Protein AF-A0A4V2HTK2-F1 (afdb_monomer_lite)

Radius of gyration: 15.24 Å; chains: 1; bounding box: 38×32×38 Å

Sequence (131 aa):
VTLVEQPLPAGNDAALAQIKRPLAVCADESVHARASLEGLRDRYDAVNIKLDKTGGLTEALAMADAAQALGFDIMVGCMVATSLAMAPAMLLTPQARFVDLDGPLLLARDRDHRLRYDGSLVYPAEAALWG

Structure (mmCIF, N/CA/C/O backbone):
data_AF-A0A4V2HTK2-F1
#
_entry.id   AF-A0A4V2HTK2-F1
#
loop_
_atom_site.group_PDB
_atom_site.id
_atom_site.type_symbol
_atom_site.label_atom_id
_atom_site.label_alt_id
_atom_site.label_comp_id
_atom_site.label_asym_id
_atom_site.label_entity_id
_atom_site.label_seq_id
_atom_site.pdbx_PDB_ins_code
_atom_site.Cartn_x
_atom_site.Cartn_y
_atom_site.Cartn_z
_atom_site.occupancy
_atom_site.B_iso_or_equiv
_atom_site.auth_seq_id
_atom_site.auth_comp_id
_atom_site.auth_asym_id
_atom_site.auth_atom_id
_atom_site.pdbx_PDB_model_num
ATOM 1 N N . VAL A 1 1 ? -9.624 -15.040 5.739 1.00 79.44 1 VAL A N 1
ATOM 2 C CA . VAL A 1 1 ? -9.460 -13.603 5.419 1.00 79.44 1 VAL A CA 1
ATOM 3 C C . VAL A 1 1 ? -8.681 -12.964 6.555 1.00 79.44 1 VAL A C 1
ATOM 5 O O . VAL A 1 1 ? -8.961 -13.313 7.695 1.00 79.44 1 VAL A O 1
ATOM 8 N N . THR A 1 2 ? -7.689 -12.122 6.258 1.00 94.00 2 THR A N 1
ATOM 9 C CA . THR A 1 2 ? -6.800 -11.490 7.259 1.00 94.00 2 THR A CA 1
ATOM 10 C C . THR A 1 2 ? -6.920 -9.966 7.310 1.00 94.00 2 THR A C 1
ATOM 12 O O . THR A 1 2 ? -6.574 -9.380 8.329 1.00 94.00 2 THR A O 1
ATOM 15 N N . LEU A 1 3 ? -7.418 -9.341 6.240 1.00 97.94 3 LEU A N 1
ATOM 16 C CA . LEU A 1 3 ? -7.569 -7.896 6.075 1.00 97.94 3 LEU A CA 1
ATOM 17 C C . LEU A 1 3 ? -8.829 -7.625 5.240 1.00 97.94 3 LEU A C 1
ATOM 19 O O . LEU A 1 3 ? -9.138 -8.411 4.341 1.00 97.94 3 LEU A O 1
ATOM 23 N N . VAL A 1 4 ? -9.549 -6.545 5.541 1.00 98.31 4 VAL A N 1
ATOM 24 C CA . VAL A 1 4 ? -10.639 -6.006 4.713 1.00 98.31 4 VAL A CA 1
ATOM 25 C C . VAL A 1 4 ? -10.270 -4.581 4.320 1.00 98.31 4 VAL A C 1
ATOM 27 O O . VAL A 1 4 ? -10.069 -3.738 5.189 1.00 98.31 4 VAL A O 1
ATOM 30 N N . GLU A 1 5 ? -10.174 -4.310 3.026 1.00 98.56 5 GLU A N 1
ATOM 31 C CA . GLU A 1 5 ? -9.810 -2.994 2.499 1.00 98.56 5 GLU A CA 1
ATOM 32 C C . GLU A 1 5 ? -11.060 -2.175 2.170 1.00 98.56 5 GLU A C 1
ATOM 34 O O . GLU A 1 5 ? -12.013 -2.705 1.603 1.00 98.56 5 GLU A O 1
ATOM 39 N N . GLN A 1 6 ? -11.062 -0.914 2.611 1.00 98.50 6 GLN A N 1
ATOM 40 C CA . GLN A 1 6 ? -12.078 0.112 2.372 1.00 98.50 6 GLN A CA 1
ATOM 41 C C . GLN A 1 6 ? -13.532 -0.416 2.264 1.00 98.50 6 GLN A C 1
ATOM 43 O O . GLN A 1 6 ? -14.186 -0.298 1.227 1.00 98.50 6 GLN A O 1
ATOM 48 N N . PRO A 1 7 ? -14.108 -0.974 3.342 1.00 98.00 7 PRO A N 1
ATOM 49 C CA . PRO A 1 7 ? -15.449 -1.558 3.281 1.00 98.00 7 PRO A CA 1
ATOM 50 C C . PRO A 1 7 ? -16.573 -0.525 3.093 1.00 98.00 7 PRO A C 1
ATOM 52 O O . PRO A 1 7 ? -17.683 -0.905 2.726 1.00 98.00 7 PRO A O 1
ATOM 55 N N . LEU A 1 8 ? -16.317 0.757 3.387 1.00 98.44 8 LEU A N 1
ATOM 56 C CA . LEU A 1 8 ? -17.286 1.850 3.291 1.00 98.44 8 LEU A CA 1
ATOM 57 C C . LEU A 1 8 ? -16.731 3.004 2.440 1.00 98.44 8 LEU A C 1
ATOM 59 O O . LEU A 1 8 ? -15.517 3.218 2.435 1.00 98.44 8 LEU A O 1
ATOM 63 N N . PRO A 1 9 ? -17.593 3.789 1.766 1.00 98.50 9 PRO A N 1
ATOM 64 C CA . PRO A 1 9 ? -17.149 4.928 0.970 1.00 98.50 9 PRO 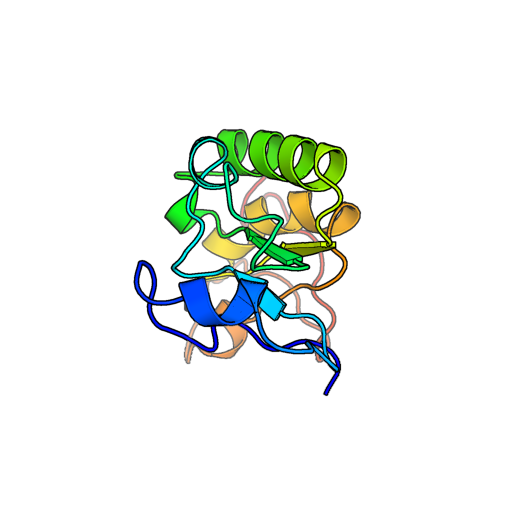A CA 1
ATOM 65 C C . PRO A 1 9 ? -16.365 5.951 1.796 1.00 98.50 9 PRO A C 1
ATOM 67 O O . PRO A 1 9 ? -16.740 6.265 2.930 1.00 98.50 9 PRO A O 1
ATOM 70 N N . ALA A 1 10 ? -15.319 6.525 1.201 1.00 97.94 10 ALA A N 1
ATOM 71 C CA . ALA A 1 10 ? -14.560 7.603 1.823 1.00 97.94 10 ALA A CA 1
ATOM 72 C C . ALA A 1 10 ? -15.474 8.785 2.192 1.00 97.94 10 ALA A C 1
ATOM 74 O O . ALA A 1 10 ? -16.330 9.205 1.411 1.00 97.94 10 ALA A O 1
ATOM 75 N N . GLY A 1 11 ? -15.323 9.299 3.415 1.00 96.62 11 GLY A N 1
ATOM 76 C CA . GLY A 1 11 ? -16.190 10.348 3.968 1.00 96.62 11 GLY A CA 1
ATOM 77 C C . GLY A 1 11 ? -17.555 9.862 4.475 1.00 96.62 11 GLY A C 1
ATOM 78 O O . GLY A 1 11 ? -18.276 10.640 5.096 1.00 96.62 11 GLY A O 1
ATOM 79 N N . ASN A 1 12 ? -17.901 8.587 4.272 1.00 98.00 12 ASN A N 1
ATOM 80 C CA . ASN A 1 12 ? -19.093 7.941 4.828 1.00 98.00 12 ASN A CA 1
ATOM 81 C C . ASN A 1 12 ? -18.737 6.615 5.527 1.00 98.00 12 ASN A C 1
ATOM 83 O O . ASN A 1 12 ? -19.371 5.579 5.336 1.00 98.00 12 ASN A O 1
ATOM 87 N N . ASP A 1 13 ? -17.682 6.656 6.334 1.00 98.12 13 ASP A N 1
ATOM 88 C CA . ASP A 1 13 ? -17.046 5.509 6.987 1.00 98.12 13 ASP A CA 1
ATOM 89 C C . ASP A 1 13 ? -17.026 5.632 8.527 1.00 98.12 13 ASP A C 1
ATOM 91 O O . ASP A 1 13 ? -16.413 4.823 9.222 1.00 98.12 13 ASP A O 1
ATOM 95 N N . ALA A 1 14 ? -17.751 6.608 9.090 1.00 97.75 14 ALA A N 1
ATOM 96 C CA . ALA A 1 14 ? -17.830 6.855 10.535 1.00 97.75 14 ALA A CA 1
ATOM 97 C C . ALA A 1 14 ? -18.350 5.649 11.340 1.00 97.75 14 ALA A C 1
ATOM 99 O O . ALA A 1 14 ? -17.987 5.466 12.502 1.00 97.75 14 ALA A O 1
ATOM 100 N N . ALA A 1 15 ? -19.163 4.789 10.718 1.00 97.81 15 ALA A N 1
ATOM 101 C CA . ALA A 1 15 ? -19.655 3.568 11.349 1.00 97.81 15 ALA A CA 1
ATOM 102 C C . ALA A 1 15 ? -18.517 2.613 11.764 1.00 97.81 15 ALA A C 1
ATOM 104 O O . ALA A 1 15 ? -18.678 1.869 12.731 1.00 97.81 15 ALA A O 1
ATOM 105 N N . LEU A 1 16 ? -17.348 2.665 11.105 1.00 98.06 16 LEU A N 1
ATOM 106 C CA . LEU A 1 16 ? -16.194 1.815 11.432 1.00 98.06 16 LEU A CA 1
ATOM 107 C C . LEU A 1 16 ? -15.621 2.066 12.830 1.00 98.06 16 LEU A C 1
ATOM 109 O O . LEU A 1 16 ? -14.981 1.173 13.383 1.00 98.06 16 LEU A O 1
ATOM 113 N N . ALA A 1 17 ? -15.863 3.246 13.407 1.00 97.56 17 ALA A N 1
ATOM 114 C CA . ALA A 1 17 ? -15.452 3.573 14.771 1.00 97.56 17 ALA A CA 1
ATOM 115 C C . ALA A 1 17 ? -16.379 2.976 15.845 1.00 97.56 17 ALA A C 1
ATOM 117 O O . ALA A 1 17 ? -16.025 2.938 17.020 1.00 97.56 17 ALA A O 1
ATOM 118 N N . GLN A 1 18 ? -17.580 2.531 15.462 1.00 96.94 18 GLN A N 1
ATOM 119 C CA . GLN A 1 18 ? -18.626 2.101 16.399 1.00 96.94 18 GLN A CA 1
ATOM 120 C C . GLN A 1 18 ? -18.910 0.599 16.342 1.00 96.94 18 GLN A C 1
ATOM 122 O O . GLN A 1 18 ? -19.581 0.059 17.223 1.00 96.94 18 GLN A O 1
ATOM 127 N N . ILE A 1 19 ? -18.415 -0.089 15.315 1.00 95.56 19 ILE A N 1
ATOM 128 C CA . ILE A 1 19 ? -18.599 -1.528 15.154 1.00 95.56 19 ILE A CA 1
ATOM 129 C C . ILE A 1 19 ? -17.393 -2.298 15.681 1.00 95.56 19 ILE A C 1
ATOM 131 O O . ILE A 1 19 ? -16.252 -1.842 15.646 1.00 95.56 19 ILE A O 1
ATOM 135 N N . LYS A 1 20 ? -17.636 -3.536 16.109 1.00 94.69 20 LYS A N 1
ATOM 136 C CA . LYS A 1 20 ? -16.547 -4.480 16.345 1.00 94.69 20 LYS A CA 1
ATOM 137 C C . LYS A 1 20 ? -15.923 -4.864 15.001 1.00 94.69 20 LYS A C 1
ATOM 139 O O . LYS A 1 20 ? -16.635 -5.326 14.112 1.00 94.69 20 LYS A O 1
ATOM 144 N N . ARG A 1 21 ? -14.598 -4.749 14.892 1.00 94.31 21 ARG A N 1
ATOM 145 C CA . ARG A 1 21 ? -13.806 -5.178 13.731 1.00 94.31 21 ARG A CA 1
ATOM 146 C C . ARG A 1 21 ? -13.153 -6.543 14.021 1.00 94.31 21 ARG A C 1
ATOM 148 O O . ARG A 1 21 ? -12.099 -6.585 14.646 1.00 94.31 21 ARG A O 1
ATOM 155 N N . PRO A 1 22 ? -13.785 -7.688 13.674 1.00 94.31 22 PRO A N 1
ATOM 156 C CA . PRO A 1 22 ? -13.193 -9.014 13.906 1.00 94.31 22 PRO A CA 1
ATOM 157 C C . PRO A 1 22 ? -12.000 -9.313 12.983 1.00 94.31 22 PRO A C 1
ATOM 159 O O . PRO A 1 22 ? -11.245 -10.243 13.248 1.00 94.31 22 PRO A O 1
ATOM 162 N N . LEU A 1 23 ? -11.855 -8.545 11.904 1.00 95.31 23 LEU A N 1
ATOM 163 C CA . LEU A 1 23 ? -10.728 -8.542 10.979 1.00 95.31 23 LEU A CA 1
ATOM 164 C C . LEU A 1 23 ? -10.190 -7.113 10.902 1.00 95.31 23 LEU A C 1
ATOM 166 O O . LEU A 1 23 ? -10.976 -6.174 11.036 1.00 95.31 23 LEU A O 1
ATOM 170 N N . ALA A 1 24 ? -8.885 -6.967 10.667 1.00 97.25 24 ALA A N 1
ATOM 171 C CA . ALA A 1 24 ? -8.269 -5.660 10.476 1.00 97.25 24 ALA A CA 1
ATOM 172 C C . ALA A 1 24 ? -8.894 -4.946 9.270 1.00 97.25 24 ALA A C 1
ATOM 174 O O . ALA A 1 24 ? -9.111 -5.571 8.225 1.00 97.25 24 ALA A O 1
ATOM 175 N N . VAL A 1 25 ? -9.174 -3.652 9.417 1.00 98.56 25 VAL A N 1
ATOM 176 C CA . VAL A 1 25 ? -9.726 -2.813 8.350 1.00 98.56 25 VAL A CA 1
ATOM 177 C C . VAL A 1 25 ? -8.661 -1.844 7.844 1.00 98.56 25 VAL A C 1
ATOM 179 O O . VAL A 1 25 ? -8.063 -1.102 8.623 1.00 98.56 25 VAL A O 1
ATOM 182 N N . CYS A 1 26 ? -8.420 -1.856 6.535 1.00 98.81 26 CYS A N 1
ATOM 183 C CA . CYS A 1 26 ? -7.426 -1.027 5.862 1.00 98.81 26 CYS A CA 1
ATOM 184 C C . CYS A 1 26 ? -8.088 0.158 5.153 1.00 98.81 26 CYS A C 1
ATOM 186 O O . CYS A 1 26 ? -9.067 -0.040 4.434 1.00 98.81 26 CYS A O 1
ATOM 188 N N . ALA A 1 27 ? -7.568 1.371 5.346 1.00 98.81 27 ALA A N 1
ATOM 189 C CA . ALA A 1 27 ? -7.965 2.530 4.548 1.00 98.81 27 ALA A CA 1
ATOM 190 C C . ALA A 1 27 ? -7.236 2.523 3.198 1.00 98.81 27 ALA A C 1
ATOM 192 O O . ALA A 1 27 ? -6.008 2.432 3.179 1.00 98.81 27 ALA A O 1
ATOM 193 N N . ASP A 1 28 ? -7.968 2.712 2.100 1.00 98.75 28 ASP A N 1
ATOM 194 C CA . ASP A 1 28 ? -7.414 2.987 0.770 1.00 98.75 28 ASP A CA 1
ATOM 195 C C . ASP A 1 28 ? -7.925 4.335 0.253 1.00 98.75 28 ASP A C 1
ATOM 197 O O . ASP A 1 28 ? -7.212 5.333 0.362 1.00 98.75 28 ASP A O 1
ATOM 201 N N . GLU A 1 29 ? -9.171 4.422 -0.210 1.00 98.56 29 GLU A N 1
ATOM 202 C CA . GLU A 1 29 ? -9.780 5.668 -0.693 1.00 98.56 29 GLU A CA 1
ATOM 203 C C . GLU A 1 29 ? -9.889 6.748 0.399 1.00 98.56 29 GLU A C 1
ATOM 205 O O . GLU A 1 29 ? -9.897 7.943 0.095 1.00 98.56 29 GLU A O 1
ATOM 210 N N . SER A 1 30 ? -9.944 6.357 1.678 1.00 98.56 30 SER A N 1
ATOM 211 C CA . SER A 1 30 ? -9.943 7.301 2.806 1.00 98.56 30 SER A CA 1
ATOM 212 C C . SER A 1 30 ? -8.556 7.872 3.143 1.00 98.56 30 SER A C 1
ATOM 214 O O . SER A 1 30 ? -8.469 8.753 3.999 1.00 98.56 30 SER A O 1
ATOM 216 N N . VAL A 1 31 ? -7.468 7.416 2.503 1.00 98.62 31 VAL A N 1
ATOM 217 C CA . VAL A 1 31 ? -6.099 7.855 2.825 1.00 98.62 31 VAL A CA 1
ATOM 218 C C . VAL A 1 31 ? -5.253 8.107 1.572 1.00 98.62 31 VAL A C 1
ATOM 220 O O . VAL A 1 31 ? -5.047 7.214 0.757 1.00 98.62 31 VAL A O 1
ATOM 223 N N . HIS A 1 32 ? -4.709 9.322 1.424 1.00 98.12 32 HIS A N 1
ATOM 224 C CA . HIS A 1 32 ? -3.929 9.691 0.232 1.00 98.12 32 HIS A CA 1
ATOM 225 C C . HIS A 1 32 ? -2.465 10.051 0.520 1.00 98.12 32 HIS A C 1
ATOM 227 O O . HIS A 1 32 ? -1.573 9.580 -0.178 1.00 98.12 32 HIS A O 1
ATOM 233 N N . ALA A 1 33 ? -2.213 10.858 1.552 1.00 96.88 33 ALA A N 1
ATOM 234 C CA . ALA A 1 33 ? -0.876 11.297 1.966 1.00 96.88 33 ALA A CA 1
ATOM 235 C C . ALA A 1 33 ? -0.814 11.444 3.497 1.00 96.88 33 ALA A C 1
ATOM 237 O O . ALA A 1 33 ? -1.815 11.200 4.178 1.00 96.88 33 ALA A O 1
ATOM 238 N N . ARG A 1 34 ? 0.317 11.906 4.061 1.00 97.12 34 ARG A N 1
ATOM 239 C CA . ARG A 1 34 ? 0.465 12.106 5.521 1.00 97.12 34 ARG A CA 1
ATOM 240 C C . ARG A 1 34 ? -0.670 12.907 6.151 1.00 97.12 34 ARG A C 1
ATOM 242 O O . ARG A 1 34 ? -1.158 12.538 7.213 1.00 97.12 34 ARG A O 1
ATOM 249 N N . ALA A 1 35 ? -1.109 13.974 5.485 1.00 95.31 35 ALA A N 1
ATOM 250 C CA . ALA A 1 35 ? -2.184 14.836 5.976 1.00 95.31 35 ALA A CA 1
ATOM 251 C C . ALA A 1 35 ? -3.524 14.094 6.141 1.00 95.31 35 ALA A C 1
ATOM 253 O O . ALA A 1 35 ? -4.350 14.494 6.951 1.00 95.31 35 ALA A O 1
ATOM 254 N N . SER A 1 36 ? -3.737 13.001 5.402 1.00 96.12 36 SER A N 1
ATOM 255 C CA . SER A 1 36 ? -4.954 12.189 5.488 1.00 96.12 36 SER A CA 1
ATOM 256 C C . SER A 1 36 ? -4.934 11.179 6.637 1.00 96.12 36 SER A C 1
ATOM 258 O O . SER A 1 36 ? -5.963 10.574 6.897 1.00 96.12 36 SER A O 1
ATOM 260 N N . LEU A 1 37 ? -3.796 10.963 7.311 1.00 97.56 37 LEU A N 1
ATOM 261 C CA . LEU A 1 37 ? -3.705 10.022 8.438 1.00 97.56 37 LEU A CA 1
ATOM 262 C C . LEU A 1 37 ? -4.457 10.524 9.678 1.00 97.56 37 LEU A C 1
ATOM 264 O O . LEU A 1 37 ? -4.849 9.733 10.545 1.00 97.56 37 LEU A O 1
ATOM 268 N N . GLU A 1 38 ? -4.638 11.841 9.783 1.00 91.56 38 GLU A N 1
ATOM 269 C CA . GLU A 1 38 ? -5.329 12.455 10.905 1.00 91.56 38 GLU A CA 1
ATOM 270 C C . GLU A 1 38 ? -6.780 11.962 10.988 1.00 91.56 38 GLU A C 1
ATOM 272 O O . GLU A 1 38 ? -7.529 11.948 10.014 1.00 91.56 38 GLU A O 1
ATOM 277 N N . GLY A 1 39 ? -7.177 11.520 12.181 1.00 88.62 39 GLY A N 1
ATOM 278 C CA . GLY A 1 39 ? -8.538 11.054 12.431 1.00 88.62 39 GLY A CA 1
ATOM 279 C C . GLY A 1 39 ? -8.894 9.703 11.804 1.00 88.62 39 GLY A C 1
ATOM 280 O O . GLY A 1 39 ? -10.073 9.378 11.778 1.00 88.62 39 GLY A O 1
ATOM 281 N N . LEU A 1 40 ? -7.939 8.912 11.294 1.00 97.31 40 LEU A N 1
ATOM 282 C CA . LEU A 1 40 ? -8.224 7.554 10.795 1.00 97.31 40 LEU A CA 1
ATOM 283 C C . LEU A 1 40 ? -8.151 6.464 11.877 1.00 97.31 40 LEU A C 1
ATOM 285 O O . LEU A 1 40 ? -8.739 5.402 11.701 1.00 97.31 40 LEU A O 1
ATOM 289 N N . ARG A 1 41 ? -7.439 6.702 12.988 1.00 96.00 41 ARG A N 1
ATOM 290 C CA . ARG A 1 41 ? -7.107 5.665 13.996 1.00 96.00 41 ARG A CA 1
ATOM 291 C C . ARG A 1 41 ? -8.317 5.050 14.698 1.00 96.00 41 ARG A C 1
ATOM 293 O O . ARG A 1 41 ? -8.245 3.931 15.191 1.00 96.00 41 ARG A O 1
ATOM 300 N N . ASP A 1 42 ? -9.414 5.787 14.797 1.00 95.75 42 ASP A N 1
ATOM 301 C CA . ASP A 1 42 ? -10.661 5.280 15.367 1.00 95.75 42 ASP A CA 1
ATOM 302 C C . ASP A 1 42 ? -11.388 4.338 14.396 1.00 95.75 42 ASP A C 1
ATOM 304 O O . ASP A 1 42 ? -12.056 3.404 14.835 1.00 95.75 42 ASP A O 1
ATOM 308 N N . ARG A 1 43 ? -11.215 4.529 13.083 1.00 97.81 43 ARG A N 1
ATOM 309 C CA . ARG A 1 43 ? -11.922 3.813 12.009 1.00 97.81 43 ARG A CA 1
ATOM 310 C C . ARG A 1 43 ? -11.117 2.684 11.359 1.00 97.81 43 ARG A C 1
ATOM 312 O O . ARG A 1 43 ? -11.724 1.724 10.889 1.00 97.81 43 ARG A O 1
ATOM 319 N N . TYR A 1 44 ? -9.791 2.770 11.358 1.00 98.62 44 TYR A N 1
ATOM 320 C CA . TYR A 1 44 ? -8.915 1.876 10.599 1.00 98.62 44 TYR A CA 1
ATOM 321 C C . TYR A 1 44 ? -7.784 1.297 11.450 1.00 98.62 44 TYR A C 1
ATOM 323 O O . TYR A 1 44 ? -7.300 1.937 12.380 1.00 98.62 44 TYR A O 1
ATOM 331 N N . ASP A 1 45 ? -7.357 0.087 11.095 1.00 98.31 45 ASP A N 1
ATOM 332 C CA . ASP A 1 45 ? -6.254 -0.648 11.727 1.00 98.31 45 ASP A CA 1
ATOM 333 C C . ASP A 1 45 ? -4.990 -0.647 10.843 1.00 98.31 45 ASP A C 1
ATOM 335 O O . ASP A 1 45 ? -3.870 -0.776 11.335 1.00 98.31 45 ASP A O 1
ATOM 339 N N . ALA A 1 46 ? -5.166 -0.470 9.530 1.00 98.69 46 ALA A N 1
ATOM 340 C CA . ALA A 1 46 ? -4.095 -0.429 8.541 1.00 98.69 46 ALA A CA 1
ATOM 341 C C . ALA A 1 46 ? -4.317 0.693 7.515 1.00 98.69 46 ALA A C 1
ATOM 343 O O . ALA A 1 46 ? -5.438 1.179 7.347 1.00 98.69 46 ALA A O 1
ATOM 344 N N . VAL A 1 47 ? -3.270 1.059 6.776 1.00 98.88 47 VAL A N 1
ATOM 345 C CA . VAL A 1 47 ? -3.353 1.996 5.642 1.00 98.88 47 VAL A CA 1
ATOM 346 C C . VAL A 1 47 ? -2.691 1.415 4.396 1.00 98.88 47 VAL A C 1
ATOM 348 O O . VAL A 1 47 ? -1.615 0.824 4.488 1.00 98.88 47 VAL A O 1
ATOM 351 N N . ASN A 1 48 ? -3.322 1.600 3.236 1.00 98.88 48 ASN A N 1
ATOM 352 C CA . ASN A 1 48 ? -2.771 1.240 1.936 1.00 98.88 48 ASN A CA 1
ATOM 353 C C . ASN A 1 48 ? -2.045 2.446 1.325 1.00 98.88 48 ASN A C 1
ATOM 355 O O . ASN A 1 48 ? -2.666 3.429 0.908 1.00 98.88 48 ASN A O 1
ATOM 359 N N . ILE A 1 49 ? -0.717 2.385 1.288 1.00 98.88 49 ILE A N 1
ATOM 360 C CA . ILE A 1 49 ? 0.145 3.399 0.686 1.00 98.88 49 ILE A CA 1
ATOM 361 C C . ILE A 1 49 ? 0.347 3.045 -0.789 1.00 98.88 49 ILE A C 1
ATOM 363 O O . ILE A 1 49 ? 0.932 2.013 -1.112 1.00 98.88 49 ILE A O 1
ATOM 367 N N . LYS A 1 50 ? -0.099 3.936 -1.682 1.00 98.88 50 LYS A N 1
ATOM 368 C CA . LYS A 1 50 ? 0.085 3.836 -3.140 1.00 98.88 50 LYS A CA 1
ATOM 369 C C . LYS A 1 50 ? 0.807 5.079 -3.637 1.00 98.88 50 LYS A C 1
ATOM 371 O O . LYS A 1 50 ? 0.408 6.191 -3.286 1.00 98.88 50 LYS A O 1
ATOM 376 N N . LEU A 1 51 ? 1.816 4.909 -4.491 1.00 98.81 51 LEU A N 1
ATOM 377 C CA . LEU A 1 51 ? 2.599 6.043 -4.999 1.00 98.81 51 LEU A CA 1
ATOM 378 C C . LEU A 1 51 ? 1.748 7.051 -5.780 1.00 98.81 51 LEU A C 1
ATOM 380 O O . LEU A 1 51 ? 1.987 8.254 -5.686 1.00 98.81 51 LEU A O 1
ATOM 384 N N . ASP A 1 52 ? 0.732 6.576 -6.500 1.00 98.69 52 ASP A N 1
ATOM 385 C CA . ASP A 1 52 ? -0.215 7.424 -7.229 1.00 98.69 52 ASP A CA 1
ATOM 386 C C . ASP A 1 52 ? -1.029 8.339 -6.302 1.00 98.69 52 ASP A C 1
ATOM 388 O O . 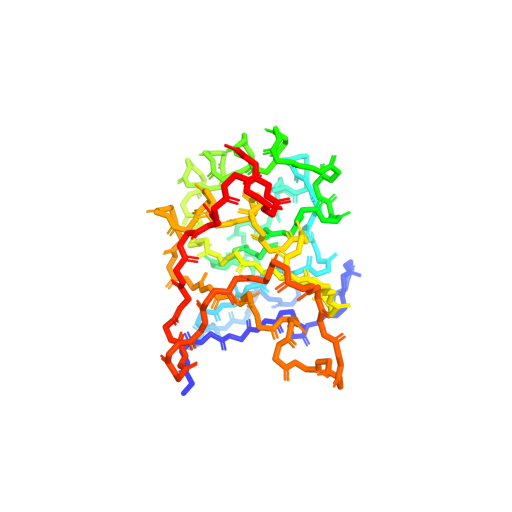ASP A 1 52 ? -1.387 9.448 -6.690 1.00 98.69 52 ASP A O 1
ATOM 392 N N . LYS A 1 53 ? -1.292 7.906 -5.060 1.00 98.62 53 LYS A N 1
ATOM 393 C CA . LYS A 1 53 ? -2.021 8.703 -4.064 1.00 98.62 53 LYS A CA 1
ATOM 394 C C . LYS A 1 53 ? -1.107 9.682 -3.331 1.00 98.62 53 LYS A C 1
ATOM 396 O O . LYS A 1 53 ? -1.492 10.825 -3.096 1.00 98.62 53 LYS A O 1
ATOM 401 N N . THR A 1 54 ? 0.109 9.247 -3.003 1.00 98.62 54 THR A N 1
ATOM 402 C CA . THR A 1 54 ? 1.093 10.078 -2.294 1.00 98.62 54 THR A CA 1
ATOM 403 C C . THR A 1 54 ? 1.763 11.100 -3.209 1.00 98.62 54 THR A C 1
ATOM 405 O O . THR A 1 54 ? 2.42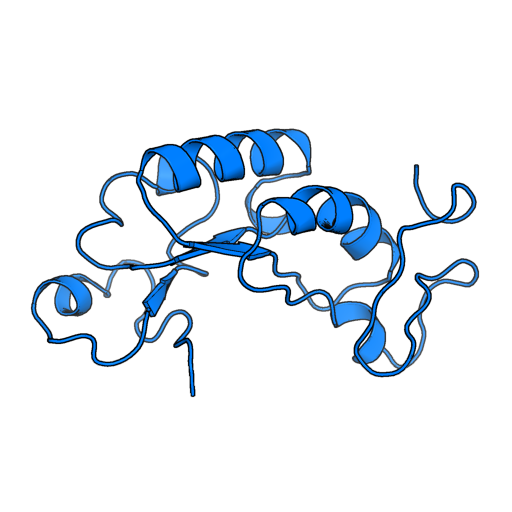8 12.012 -2.725 1.00 98.62 54 THR A O 1
ATOM 408 N N . GLY A 1 55 ? 1.624 10.957 -4.530 1.00 98.25 55 GLY A N 1
ATOM 409 C CA . GLY A 1 55 ? 2.337 11.784 -5.501 1.00 98.25 55 GLY A CA 1
ATOM 410 C C . GLY A 1 55 ? 3.824 11.429 -5.609 1.00 98.25 55 GLY A C 1
ATOM 411 O O . GLY A 1 55 ? 4.634 12.283 -5.967 1.00 98.25 55 GLY A O 1
ATOM 412 N N . GLY A 1 56 ? 4.194 10.182 -5.294 1.00 98.38 56 GLY A N 1
ATOM 413 C CA . GLY A 1 56 ? 5.547 9.651 -5.472 1.00 98.38 56 GLY A CA 1
ATOM 414 C C . GLY A 1 56 ? 6.208 9.096 -4.208 1.00 98.38 56 GLY A C 1
ATOM 415 O O . GLY A 1 56 ? 5.652 9.114 -3.107 1.00 98.38 56 GLY A O 1
ATOM 416 N N . LEU A 1 57 ? 7.429 8.583 -4.398 1.00 98.69 57 LEU A N 1
ATOM 417 C CA . LEU A 1 57 ? 8.191 7.833 -3.393 1.00 98.69 57 LEU A CA 1
ATOM 418 C C . LEU A 1 57 ? 8.561 8.668 -2.159 1.00 98.69 57 LEU A C 1
ATOM 420 O O . LEU A 1 57 ? 8.485 8.165 -1.043 1.00 98.69 57 LEU A O 1
ATOM 424 N N . THR A 1 58 ? 8.937 9.936 -2.340 1.00 98.75 58 THR A N 1
ATOM 425 C CA . THR A 1 58 ? 9.373 10.804 -1.234 1.00 98.75 58 THR A CA 1
ATOM 426 C C . THR A 1 58 ? 8.284 10.975 -0.177 1.00 98.75 58 THR A C 1
ATOM 428 O O . THR A 1 58 ? 8.542 10.796 1.011 1.00 98.75 58 THR A O 1
ATOM 431 N N . GLU A 1 59 ? 7.056 11.285 -0.601 1.00 98.75 59 GLU A N 1
ATOM 432 C CA . GLU A 1 59 ? 5.923 11.402 0.321 1.00 98.75 59 GLU A CA 1
ATOM 433 C C . GLU A 1 59 ? 5.495 10.033 0.853 1.00 98.75 59 GLU A C 1
ATOM 435 O O . GLU A 1 59 ? 5.123 9.936 2.016 1.00 98.75 59 GLU A O 1
ATOM 440 N N . ALA A 1 60 ? 5.599 8.968 0.053 1.00 98.75 60 ALA A N 1
ATOM 441 C CA . ALA A 1 60 ? 5.252 7.622 0.501 1.00 98.75 60 ALA A CA 1
ATOM 442 C C . ALA A 1 60 ? 6.147 7.122 1.643 1.00 98.75 60 ALA A C 1
ATOM 444 O O . ALA A 1 60 ? 5.634 6.554 2.603 1.00 98.75 60 ALA A O 1
ATOM 445 N N . LEU A 1 61 ? 7.460 7.373 1.579 1.00 98.75 61 LEU A N 1
ATOM 446 C CA . LEU A 1 61 ? 8.396 7.041 2.661 1.00 98.75 61 LEU A CA 1
ATOM 447 C C . LEU A 1 61 ? 8.051 7.816 3.935 1.00 98.75 61 LEU A C 1
ATOM 449 O O . LEU A 1 61 ? 7.905 7.227 5.001 1.00 98.75 61 LEU A O 1
ATOM 453 N N . ALA A 1 62 ? 7.826 9.126 3.808 1.00 98.69 62 ALA A N 1
ATOM 454 C CA . ALA A 1 62 ? 7.438 9.952 4.944 1.00 98.69 62 ALA A CA 1
ATOM 455 C C . ALA A 1 62 ? 6.069 9.542 5.527 1.00 98.69 62 ALA A C 1
ATOM 457 O O . ALA A 1 62 ? 5.851 9.631 6.736 1.00 98.69 62 ALA A O 1
ATOM 458 N N . MET A 1 63 ? 5.135 9.106 4.678 1.00 98.62 63 MET A N 1
ATOM 459 C CA . MET A 1 63 ? 3.831 8.588 5.086 1.00 98.62 63 MET A CA 1
ATOM 460 C C . MET A 1 63 ? 3.945 7.253 5.814 1.00 98.62 63 MET A C 1
ATOM 462 O O . MET A 1 63 ? 3.247 7.072 6.808 1.00 98.62 63 MET A O 1
ATOM 466 N N . ALA A 1 64 ? 4.818 6.354 5.361 1.00 98.69 64 ALA A N 1
ATOM 467 C CA . ALA A 1 64 ? 5.071 5.081 6.022 1.00 98.69 64 ALA A CA 1
ATOM 468 C C . ALA A 1 64 ? 5.592 5.295 7.454 1.00 98.69 64 ALA A C 1
ATOM 470 O O . ALA A 1 64 ? 4.982 4.798 8.403 1.00 98.69 64 ALA A O 1
ATOM 471 N N . ASP A 1 65 ? 6.599 6.157 7.628 1.00 98.56 65 ASP A N 1
ATOM 472 C CA . ASP A 1 65 ? 7.133 6.506 8.952 1.00 98.56 65 ASP A CA 1
ATOM 473 C C . ASP A 1 65 ? 6.042 7.097 9.870 1.00 98.56 65 ASP A C 1
ATOM 475 O O . ASP A 1 65 ? 5.897 6.714 11.035 1.00 98.56 65 ASP A O 1
ATOM 479 N N . ALA A 1 66 ? 5.226 8.018 9.341 1.00 98.56 66 ALA A N 1
ATOM 480 C CA . ALA A 1 66 ? 4.142 8.647 10.094 1.00 98.56 66 ALA A CA 1
ATOM 481 C C . ALA A 1 66 ? 3.023 7.656 10.465 1.00 98.56 66 ALA A C 1
ATOM 483 O O . ALA A 1 66 ? 2.486 7.714 11.572 1.00 98.56 66 ALA A O 1
ATOM 484 N N . ALA A 1 67 ? 2.675 6.737 9.562 1.00 98.56 67 ALA A N 1
ATOM 485 C CA . ALA A 1 67 ? 1.664 5.715 9.801 1.00 98.56 67 ALA A CA 1
ATOM 486 C C . ALA A 1 67 ? 2.111 4.730 10.893 1.00 98.56 67 ALA A C 1
ATOM 488 O O . ALA A 1 67 ? 1.332 4.444 11.806 1.00 98.56 67 ALA A O 1
ATOM 489 N N . GLN A 1 68 ? 3.375 4.290 10.866 1.00 98.25 68 GLN A N 1
ATOM 490 C CA . GLN A 1 68 ? 3.946 3.446 11.920 1.00 98.25 68 GLN A CA 1
ATOM 491 C C . GLN A 1 68 ? 3.968 4.159 13.274 1.00 98.25 68 GLN A C 1
ATOM 493 O O . GLN A 1 68 ? 3.576 3.572 14.282 1.00 98.25 68 GLN A O 1
ATOM 498 N N . ALA A 1 69 ? 4.351 5.440 13.309 1.00 98.00 69 ALA A N 1
ATOM 499 C CA . ALA A 1 69 ? 4.333 6.238 14.537 1.00 98.00 69 ALA A CA 1
ATOM 500 C C . ALA A 1 69 ? 2.920 6.381 15.140 1.00 98.00 69 ALA A C 1
ATOM 502 O O . ALA A 1 69 ? 2.769 6.536 16.353 1.00 98.00 69 ALA A O 1
ATOM 503 N N . LEU A 1 70 ? 1.881 6.306 14.304 1.00 97.69 70 LEU A N 1
ATOM 504 C CA . LEU A 1 70 ? 0.475 6.305 14.714 1.00 97.69 70 LEU A CA 1
ATOM 505 C C . LEU A 1 70 ? -0.069 4.909 15.062 1.00 97.69 70 LEU A C 1
ATOM 507 O O . LEU A 1 70 ? -1.193 4.822 15.562 1.00 97.69 70 LEU A O 1
ATOM 511 N N . GLY A 1 71 ? 0.721 3.852 14.851 1.00 97.38 71 GLY A N 1
ATOM 512 C CA . GLY A 1 71 ? 0.380 2.467 15.171 1.00 97.38 71 GLY A CA 1
ATOM 513 C C . GLY A 1 71 ? -0.409 1.727 14.089 1.00 97.38 71 GLY A C 1
ATOM 514 O O . GLY A 1 71 ? -1.012 0.704 14.402 1.00 97.38 71 GLY A O 1
ATOM 515 N N . PHE A 1 72 ? -0.437 2.224 12.849 1.00 98.62 72 PHE A N 1
ATOM 516 C CA . PHE A 1 72 ? -1.075 1.515 11.738 1.00 98.62 72 PHE A CA 1
ATOM 517 C C . PHE A 1 72 ? -0.192 0.383 11.213 1.00 98.62 72 PHE A C 1
ATOM 519 O O . PHE A 1 72 ? 1.017 0.551 11.045 1.00 98.62 72 PHE A O 1
ATOM 526 N N . ASP A 1 73 ? -0.819 -0.733 10.844 1.00 98.44 73 ASP A N 1
ATOM 527 C CA . ASP A 1 73 ? -0.199 -1.673 9.914 1.00 98.44 73 ASP A CA 1
ATOM 528 C C . ASP A 1 73 ? -0.099 -1.039 8.515 1.00 98.44 73 ASP A C 1
ATOM 530 O O . ASP A 1 73 ? -1.000 -0.327 8.064 1.00 98.44 73 ASP A O 1
ATOM 534 N N . ILE A 1 74 ? 0.984 -1.331 7.795 1.00 98.81 74 ILE A N 1
ATOM 535 C CA . ILE A 1 74 ? 1.183 -0.834 6.430 1.00 98.81 74 ILE A CA 1
ATOM 536 C C . ILE A 1 74 ? 0.839 -1.917 5.414 1.00 98.81 74 ILE A C 1
ATOM 538 O O . ILE A 1 74 ? 1.366 -3.033 5.459 1.00 98.81 74 ILE A O 1
ATOM 542 N N . MET A 1 75 ? 0.009 -1.541 4.450 1.00 98.88 75 MET A N 1
ATOM 543 C CA . MET A 1 75 ? -0.104 -2.193 3.157 1.00 98.88 75 MET A CA 1
ATOM 544 C C . MET A 1 75 ? 0.557 -1.299 2.104 1.00 98.88 75 MET A C 1
ATOM 546 O O . MET A 1 75 ? 0.344 -0.090 2.100 1.00 98.88 75 MET A O 1
ATOM 550 N N . VAL A 1 76 ? 1.377 -1.874 1.228 1.00 98.81 76 VAL A N 1
ATOM 551 C CA . VAL A 1 76 ? 1.917 -1.171 0.054 1.00 98.81 76 VAL A CA 1
ATOM 552 C C . VAL A 1 76 ? 1.188 -1.697 -1.163 1.00 98.81 76 VAL A C 1
ATOM 554 O O . VAL A 1 76 ? 1.381 -2.855 -1.526 1.00 98.81 76 VAL A O 1
ATOM 557 N N . GLY A 1 77 ? 0.347 -0.863 -1.757 1.00 98.62 77 GLY A N 1
ATOM 558 C CA . GLY A 1 77 ? -0.471 -1.221 -2.905 1.00 98.62 77 GLY A CA 1
ATOM 559 C C . GLY A 1 77 ? -0.029 -0.539 -4.188 1.00 98.62 77 GLY A C 1
ATOM 560 O O . GLY A 1 77 ? 0.884 0.295 -4.216 1.00 98.62 77 GLY A O 1
ATOM 561 N N . CYS A 1 78 ? -0.758 -0.836 -5.257 1.00 98.50 78 CYS A N 1
ATOM 562 C CA . CYS A 1 78 ? -0.565 -0.198 -6.546 1.00 98.50 78 CYS A CA 1
ATOM 563 C C . CYS A 1 78 ? -1.882 0.111 -7.264 1.00 98.50 78 CYS A C 1
ATOM 565 O O . CYS A 1 78 ? -2.971 -0.270 -6.835 1.00 98.50 78 CYS A O 1
ATOM 567 N N . MET A 1 79 ? -1.767 0.856 -8.361 1.00 98.50 79 MET A N 1
ATOM 568 C CA . MET A 1 79 ? -2.753 0.834 -9.438 1.00 98.50 79 MET A CA 1
ATOM 569 C C . MET A 1 79 ? -2.400 -0.287 -10.423 1.00 98.50 79 MET A C 1
ATOM 571 O O . MET A 1 79 ? -1.254 -0.742 -10.472 1.00 98.50 79 MET A O 1
ATOM 575 N N . VAL A 1 80 ? -3.344 -0.665 -11.289 1.00 98.50 80 VAL A N 1
ATOM 576 C CA . VAL A 1 80 ? -3.049 -1.549 -12.428 1.00 98.50 80 VAL A CA 1
ATOM 577 C C . VAL A 1 80 ? -2.105 -0.825 -13.394 1.00 98.50 80 VAL A C 1
ATOM 579 O O . VAL A 1 80 ? -2.523 0.013 -14.194 1.00 98.50 80 VAL A O 1
ATOM 582 N N . ALA A 1 81 ? -0.811 -1.122 -13.288 1.00 98.44 81 ALA A N 1
ATOM 583 C CA . ALA A 1 81 ? 0.256 -0.422 -13.990 1.00 98.44 81 ALA A CA 1
ATOM 584 C C . ALA A 1 81 ? 1.457 -1.341 -14.268 1.00 98.44 81 ALA A C 1
ATOM 586 O O . ALA A 1 81 ? 1.576 -2.439 -13.733 1.00 98.44 81 ALA A O 1
ATOM 587 N N . THR A 1 82 ? 2.364 -0.881 -15.133 1.00 98.75 82 THR A N 1
ATOM 588 C CA . THR A 1 82 ? 3.565 -1.636 -15.539 1.00 98.75 82 THR A CA 1
ATOM 589 C C . THR A 1 82 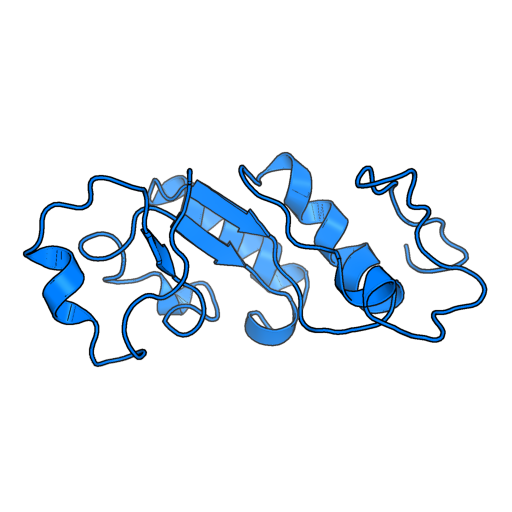? 4.583 -1.782 -14.405 1.00 98.75 82 THR A C 1
ATOM 591 O O . THR A 1 82 ? 4.562 -0.996 -13.455 1.00 98.75 82 THR A O 1
ATOM 594 N N . SER A 1 83 ? 5.567 -2.674 -14.568 1.00 98.81 83 SER A N 1
ATOM 595 C CA . SER A 1 83 ? 6.669 -2.881 -13.608 1.00 98.81 83 SER A CA 1
ATOM 596 C C . SER A 1 83 ? 7.397 -1.598 -13.200 1.00 98.81 83 SER A C 1
ATOM 598 O O . SER A 1 83 ? 7.882 -1.490 -12.077 1.00 98.81 83 SER A O 1
ATOM 600 N N . LEU A 1 84 ? 7.432 -0.594 -14.081 1.00 98.69 84 LEU A N 1
ATOM 601 C CA . LEU A 1 84 ? 8.039 0.706 -13.795 1.00 98.69 84 LEU A CA 1
ATOM 602 C C . LEU A 1 84 ? 7.380 1.431 -12.610 1.00 98.69 84 LEU A C 1
ATOM 604 O O . LEU A 1 84 ? 8.074 2.106 -11.861 1.00 98.69 84 LEU A O 1
ATOM 608 N N . ALA A 1 85 ? 6.064 1.294 -12.423 1.00 98.50 85 ALA A N 1
ATOM 609 C CA . ALA A 1 85 ? 5.362 1.910 -11.295 1.00 98.50 85 ALA A CA 1
ATOM 610 C C . ALA A 1 85 ? 5.574 1.123 -9.989 1.00 98.50 85 ALA A C 1
ATOM 612 O O . ALA A 1 85 ? 5.633 1.714 -8.913 1.00 98.50 85 ALA A O 1
ATOM 613 N N . MET A 1 86 ? 5.745 -0.199 -10.089 1.00 98.75 86 MET A N 1
ATOM 614 C CA . MET A 1 86 ? 6.011 -1.065 -8.937 1.00 98.75 86 MET A CA 1
ATOM 615 C C . MET A 1 86 ? 7.431 -0.877 -8.393 1.00 98.75 86 MET A C 1
ATOM 617 O O . MET A 1 86 ? 7.636 -0.939 -7.185 1.00 98.75 86 MET A O 1
ATOM 621 N N . ALA A 1 87 ? 8.409 -0.635 -9.273 1.00 98.62 87 ALA A N 1
ATOM 622 C CA . ALA A 1 87 ? 9.829 -0.560 -8.931 1.00 98.62 87 ALA A CA 1
ATOM 623 C C . ALA A 1 87 ? 10.146 0.372 -7.737 1.00 98.62 87 ALA A C 1
ATOM 625 O O . ALA A 1 87 ? 10.705 -0.117 -6.754 1.00 98.62 87 ALA A O 1
ATOM 626 N N . PRO A 1 88 ? 9.754 1.663 -7.731 1.00 98.56 88 PRO A N 1
ATOM 627 C CA . PRO A 1 88 ? 9.931 2.517 -6.556 1.00 98.56 88 PRO A CA 1
ATOM 628 C C . PRO A 1 88 ? 9.117 2.060 -5.340 1.00 98.56 88 PRO A C 1
ATOM 630 O O . PRO A 1 88 ? 9.581 2.207 -4.211 1.00 98.56 88 PRO A O 1
ATOM 633 N N . ALA A 1 89 ? 7.924 1.491 -5.539 1.00 98.56 89 ALA A N 1
ATOM 634 C CA . ALA A 1 89 ? 7.071 1.039 -4.440 1.00 98.56 89 ALA A CA 1
ATOM 635 C C . ALA A 1 89 ? 7.699 -0.133 -3.664 1.00 98.56 89 ALA A C 1
ATOM 637 O O . ALA A 1 89 ? 7.478 -0.259 -2.461 1.00 98.56 89 ALA A O 1
ATOM 638 N N . MET A 1 90 ? 8.561 -0.932 -4.309 1.00 97.94 90 MET A N 1
ATOM 639 C CA . MET A 1 90 ? 9.312 -2.004 -3.646 1.00 97.94 90 MET A CA 1
ATOM 640 C C . MET A 1 90 ? 10.184 -1.506 -2.487 1.00 97.94 90 MET A C 1
ATOM 642 O O . MET A 1 90 ? 10.433 -2.248 -1.544 1.00 97.94 90 MET A O 1
ATOM 646 N N . LEU A 1 91 ? 10.628 -0.246 -2.510 1.00 98.19 91 LEU A N 1
ATOM 647 C CA . LEU A 1 91 ? 11.444 0.313 -1.429 1.00 98.19 91 LEU A CA 1
ATOM 648 C C . LEU A 1 91 ? 10.659 0.509 -0.121 1.00 98.19 91 LEU A C 1
ATOM 650 O O . LEU A 1 91 ? 11.267 0.638 0.939 1.00 98.19 91 LEU A O 1
ATOM 654 N N . LEU A 1 92 ? 9.323 0.489 -0.175 1.00 98.19 92 LEU A N 1
ATOM 655 C CA . LEU A 1 92 ? 8.451 0.561 1.001 1.00 98.19 92 LEU A CA 1
ATOM 656 C C . LEU A 1 92 ? 8.196 -0.815 1.631 1.00 98.19 92 LEU A C 1
ATOM 658 O O . LEU A 1 92 ? 7.792 -0.886 2.791 1.00 98.19 92 LEU A O 1
ATOM 662 N N . THR A 1 93 ? 8.429 -1.918 0.908 1.00 97.00 93 THR A N 1
ATOM 663 C CA . THR A 1 93 ? 8.036 -3.260 1.369 1.00 97.00 93 THR A CA 1
ATOM 664 C C . THR A 1 93 ? 8.702 -3.716 2.670 1.00 97.00 93 THR A C 1
ATOM 666 O O . THR A 1 93 ? 8.047 -4.458 3.396 1.00 97.00 93 THR A O 1
ATOM 669 N N . PRO A 1 94 ? 9.927 -3.284 3.054 1.00 97.25 94 PRO A N 1
ATOM 670 C CA . PRO A 1 94 ? 10.478 -3.615 4.371 1.00 97.25 94 PRO A CA 1
ATOM 671 C C . PRO A 1 94 ? 9.650 -3.078 5.549 1.00 97.25 94 PRO A C 1
ATOM 673 O O . PRO A 1 94 ? 9.762 -3.599 6.655 1.00 97.25 94 PRO A O 1
ATOM 676 N N . GLN A 1 95 ? 8.832 -2.045 5.325 1.00 97.94 95 GLN A N 1
ATOM 677 C CA . GLN A 1 95 ? 7.938 -1.463 6.330 1.00 97.94 95 GLN A CA 1
ATOM 678 C C . GLN A 1 95 ? 6.524 -2.061 6.286 1.00 97.94 95 GLN A C 1
ATOM 680 O O . GLN A 1 95 ? 5.699 -1.754 7.148 1.00 97.94 95 GLN A O 1
ATOM 685 N N . ALA A 1 96 ? 6.230 -2.885 5.278 1.00 98.19 96 ALA A N 1
ATOM 686 C CA . ALA A 1 96 ? 4.890 -3.345 4.963 1.00 98.19 96 ALA A CA 1
ATOM 687 C C . ALA A 1 96 ? 4.583 -4.705 5.597 1.00 98.19 96 ALA A C 1
ATOM 689 O O . ALA A 1 96 ? 5.364 -5.652 5.513 1.00 98.19 96 ALA A O 1
ATOM 690 N N . ARG A 1 97 ? 3.386 -4.823 6.172 1.00 98.25 97 ARG A N 1
ATOM 691 C CA . ARG A 1 97 ? 2.798 -6.104 6.580 1.00 98.25 97 ARG A CA 1
ATOM 692 C C . ARG A 1 97 ? 2.130 -6.815 5.401 1.00 98.25 97 ARG A C 1
ATOM 694 O O . ARG A 1 97 ? 2.111 -8.044 5.361 1.00 98.25 97 ARG A O 1
ATOM 701 N N . PHE A 1 98 ? 1.590 -6.046 4.456 1.00 98.50 98 PHE A N 1
ATOM 702 C CA . PHE A 1 98 ? 0.932 -6.539 3.247 1.00 98.50 98 PHE A CA 1
ATOM 703 C C . PHE A 1 98 ? 1.504 -5.837 2.014 1.00 98.50 98 PHE A C 1
ATOM 705 O O . PHE A 1 98 ? 1.795 -4.643 2.056 1.00 98.50 98 PHE A O 1
ATOM 712 N N . VAL A 1 99 ? 1.660 -6.569 0.915 1.00 98.50 99 VAL A N 1
ATOM 713 C CA . VAL A 1 99 ? 2.185 -6.032 -0.345 1.00 98.50 99 VAL A CA 1
ATOM 714 C C . VAL A 1 99 ? 1.260 -6.466 -1.472 1.00 98.50 99 VAL A C 1
ATOM 716 O O . VAL A 1 99 ? 1.041 -7.659 -1.663 1.00 98.50 99 VAL A O 1
ATOM 719 N N . ASP A 1 100 ? 0.745 -5.484 -2.198 1.00 98.62 100 ASP A N 1
ATOM 720 C CA . ASP A 1 100 ? -0.128 -5.613 -3.358 1.00 98.62 100 ASP A CA 1
ATOM 721 C C . ASP A 1 100 ? 0.505 -4.866 -4.542 1.00 98.62 100 ASP A C 1
ATOM 723 O O . ASP A 1 100 ? 0.161 -3.736 -4.884 1.00 98.62 100 ASP A O 1
ATOM 727 N N . LEU A 1 101 ? 1.543 -5.485 -5.105 1.00 98.56 101 LEU A N 1
ATOM 728 C CA . LEU A 1 101 ? 2.310 -4.979 -6.246 1.00 98.56 101 LEU A CA 1
ATOM 729 C C . LEU A 1 101 ? 2.157 -5.929 -7.436 1.00 98.56 101 LEU A C 1
ATOM 731 O O . LEU A 1 101 ? 3.144 -6.386 -8.017 1.00 98.56 101 LEU A O 1
ATOM 735 N N . ASP A 1 102 ? 0.917 -6.291 -7.751 1.00 98.56 102 ASP A N 1
ATOM 736 C CA . ASP A 1 102 ? 0.570 -7.271 -8.779 1.00 98.56 102 ASP A CA 1
ATOM 737 C C . ASP A 1 102 ? 0.134 -6.639 -10.109 1.00 98.56 102 ASP A C 1
ATOM 739 O O . ASP A 1 102 ? -0.063 -7.364 -11.083 1.00 98.56 102 ASP A O 1
ATOM 743 N N . GLY A 1 103 ? 0.065 -5.303 -10.186 1.00 98.56 103 GLY A N 1
ATOM 744 C CA . GLY A 1 103 ? -0.328 -4.554 -11.380 1.00 98.56 103 GLY A CA 1
ATOM 745 C C . GLY A 1 103 ? 0.234 -5.118 -12.696 1.00 98.56 103 GLY A C 1
ATOM 746 O O . GLY A 1 103 ? -0.551 -5.346 -13.618 1.00 98.56 103 GLY A O 1
ATOM 747 N N . PRO A 1 104 ? 1.541 -5.443 -12.795 1.00 98.62 104 PRO A N 1
ATOM 748 C CA . PRO A 1 104 ? 2.129 -6.027 -14.000 1.00 98.62 104 PRO A CA 1
ATOM 749 C C . PRO A 1 104 ? 1.572 -7.402 -14.385 1.00 98.62 104 PRO A C 1
ATOM 751 O O . PRO A 1 104 ? 1.483 -7.709 -15.572 1.00 98.62 104 PRO A O 1
ATOM 754 N N . LEU A 1 105 ? 1.193 -8.227 -13.406 1.00 98.50 105 LEU A N 1
ATOM 755 C CA . LEU A 1 105 ? 0.636 -9.568 -13.619 1.00 98.50 105 LEU A CA 1
ATOM 756 C C . LEU A 1 105 ? -0.775 -9.520 -14.217 1.00 98.50 105 LEU A C 1
ATOM 758 O O . LEU A 1 105 ? -1.221 -10.492 -14.825 1.00 98.50 105 LEU A O 1
ATOM 762 N N . LEU A 1 106 ? -1.460 -8.385 -14.071 1.00 98.56 106 LEU A N 1
ATOM 763 C CA . LEU A 1 106 ? -2.787 -8.138 -14.632 1.00 98.56 106 LEU A CA 1
ATOM 764 C C . LEU A 1 106 ? -2.727 -7.615 -16.079 1.00 98.56 106 LEU A C 1
ATOM 766 O O . LEU A 1 106 ? -3.758 -7.516 -16.747 1.00 98.56 106 LEU A O 1
ATOM 770 N N . LEU A 1 107 ? -1.536 -7.275 -16.585 1.00 98.50 107 LEU A N 1
ATOM 771 C CA . LEU A 1 107 ? -1.350 -6.748 -17.935 1.00 98.50 107 LEU A CA 1
ATOM 772 C C . LEU A 1 107 ? -1.072 -7.864 -18.946 1.00 98.50 107 LEU A C 1
ATOM 774 O O . LEU A 1 107 ? -0.246 -8.744 -18.727 1.00 98.50 107 LEU A O 1
ATOM 778 N N . ALA A 1 108 ? -1.669 -7.756 -20.138 1.00 98.25 108 ALA A N 1
ATOM 779 C CA . ALA A 1 108 ? -1.335 -8.638 -21.263 1.00 98.25 108 ALA A CA 1
ATOM 780 C C . ALA A 1 108 ? 0.109 -8.442 -21.769 1.00 98.25 108 ALA A C 1
ATOM 782 O O . ALA A 1 108 ? 0.684 -9.336 -22.389 1.00 98.25 108 ALA A O 1
ATOM 783 N N . ARG A 1 109 ? 0.688 -7.257 -21.538 1.00 98.19 109 ARG A N 1
ATOM 784 C CA . ARG A 1 109 ? 2.071 -6.922 -21.882 1.00 98.19 109 ARG A CA 1
ATOM 785 C C . ARG A 1 109 ? 2.629 -5.897 -20.900 1.00 98.19 109 ARG A C 1
ATOM 787 O O . ARG A 1 109 ? 2.033 -4.842 -20.706 1.00 98.19 109 ARG A O 1
ATOM 794 N N . ASP A 1 110 ? 3.807 -6.194 -20.365 1.00 98.50 110 ASP A N 1
ATOM 795 C CA . ASP A 1 110 ? 4.592 -5.301 -19.510 1.00 98.50 110 ASP A CA 1
ATOM 796 C C . ASP A 1 110 ? 5.843 -4.766 -20.251 1.00 98.50 110 ASP A C 1
ATOM 798 O O . ASP A 1 110 ? 6.005 -4.984 -21.456 1.00 98.50 110 ASP A O 1
ATOM 802 N N . ARG A 1 111 ? 6.720 -4.033 -19.552 1.00 98.06 111 ARG A N 1
ATOM 803 C CA . ARG A 1 111 ? 8.010 -3.525 -20.053 1.00 98.06 111 ARG A CA 1
ATOM 804 C C . ARG A 1 111 ? 8.964 -4.662 -20.448 1.00 98.06 111 ARG A C 1
ATOM 806 O O . ARG A 1 111 ? 8.895 -5.766 -19.910 1.00 98.06 111 ARG A O 1
ATOM 813 N N . ASP A 1 112 ? 9.908 -4.361 -21.340 1.00 96.06 112 ASP A N 1
ATOM 814 C CA . ASP A 1 112 ? 10.943 -5.324 -21.745 1.00 96.06 112 ASP A CA 1
ATOM 815 C C . ASP A 1 112 ? 11.862 -5.669 -20.556 1.00 96.06 112 ASP A C 1
ATOM 817 O O . ASP A 1 112 ? 12.003 -6.838 -20.191 1.00 96.06 112 ASP A O 1
ATOM 821 N N . HIS A 1 113 ? 12.393 -4.645 -19.877 1.00 96.38 113 HIS A N 1
ATOM 822 C CA . HIS A 1 113 ? 13.061 -4.766 -18.577 1.00 96.38 113 HIS A CA 1
ATOM 823 C C . HIS A 1 113 ? 12.019 -4.687 -17.454 1.00 96.38 113 HIS A C 1
ATOM 825 O O . HIS A 1 113 ? 11.814 -3.634 -16.872 1.00 96.38 113 HIS A O 1
ATOM 831 N N . ARG A 1 114 ? 11.282 -5.768 -17.198 1.00 98.19 114 ARG A N 1
ATOM 832 C CA . ARG A 1 114 ? 10.254 -5.830 -16.139 1.00 98.19 114 ARG A CA 1
ATOM 833 C C . ARG A 1 114 ? 10.808 -6.324 -14.804 1.00 98.19 114 ARG A C 1
ATOM 835 O O . ARG A 1 114 ? 11.877 -6.927 -14.760 1.00 98.19 114 ARG A O 1
ATOM 842 N N . LEU A 1 115 ? 10.036 -6.140 -13.734 1.00 98.44 115 LEU A N 1
ATOM 843 C CA . LEU A 1 115 ? 10.281 -6.839 -12.479 1.00 98.44 115 LEU A CA 1
ATOM 844 C C . LEU A 1 115 ? 10.176 -8.348 -12.701 1.00 98.44 115 LEU A C 1
ATOM 846 O O . LEU A 1 115 ? 9.338 -8.840 -13.465 1.00 98.44 115 LEU A O 1
ATOM 850 N N . ARG A 1 116 ? 11.031 -9.094 -12.005 1.00 98.25 116 ARG A N 1
ATOM 851 C CA . ARG A 1 116 ? 10.947 -10.549 -11.989 1.00 98.25 116 ARG A CA 1
ATOM 852 C C . ARG A 1 116 ? 9.903 -10.975 -10.965 1.00 98.25 116 ARG A C 1
ATOM 854 O O . ARG A 1 116 ? 10.002 -10.603 -9.799 1.00 98.25 116 ARG A O 1
ATOM 861 N N . TYR A 1 117 ? 8.968 -11.805 -11.409 1.00 98.38 117 TYR A N 1
ATOM 862 C CA . TYR A 1 117 ? 8.025 -12.522 -10.558 1.00 98.38 117 TYR A CA 1
ATOM 863 C C . TYR A 1 117 ? 8.299 -14.027 -10.677 1.00 98.38 117 TYR A C 1
ATOM 865 O O . TYR A 1 117 ? 8.439 -14.540 -11.789 1.00 98.38 117 TYR A O 1
ATOM 873 N N . ASP A 1 118 ? 8.401 -14.720 -9.545 1.00 98.25 118 ASP A N 1
ATOM 874 C CA . ASP A 1 118 ? 8.441 -16.183 -9.442 1.00 98.25 118 ASP A CA 1
ATOM 875 C C . ASP A 1 118 ? 7.233 -16.638 -8.614 1.00 98.25 118 ASP A C 1
ATOM 877 O O . ASP A 1 118 ? 7.199 -16.501 -7.388 1.00 98.25 118 ASP A O 1
ATOM 881 N N . GLY A 1 119 ? 6.166 -17.047 -9.304 1.00 97.38 119 GLY A N 1
ATOM 882 C CA . GLY A 1 119 ? 4.838 -17.108 -8.698 1.00 97.38 119 GLY A CA 1
ATOM 883 C C . GLY A 1 119 ? 4.435 -15.732 -8.155 1.00 97.38 119 GLY A C 1
ATOM 884 O O . GLY A 1 119 ? 4.420 -14.751 -8.895 1.00 97.38 119 GLY A O 1
ATOM 885 N N . SER A 1 120 ? 4.140 -15.656 -6.856 1.00 97.31 120 SER A N 1
ATOM 886 C CA . SER A 1 120 ? 3.805 -14.404 -6.157 1.00 97.31 120 SER A CA 1
ATOM 887 C C . SER A 1 120 ? 5.008 -13.730 -5.480 1.00 97.31 120 SER A C 1
ATOM 889 O O . SER A 1 120 ? 4.831 -12.750 -4.761 1.00 97.31 120 SER A O 1
ATOM 891 N N . LEU A 1 121 ? 6.229 -14.243 -5.673 1.00 98.19 121 LEU A N 1
ATOM 892 C CA . LEU A 1 121 ? 7.445 -13.613 -5.162 1.00 98.19 121 LEU A CA 1
ATOM 893 C C . LEU A 1 121 ? 7.975 -12.599 -6.181 1.00 98.19 121 LEU A C 1
ATOM 895 O O . LEU A 1 121 ? 8.375 -12.978 -7.280 1.00 98.19 121 LEU A O 1
ATOM 899 N N . VAL A 1 122 ? 8.010 -11.321 -5.804 1.00 97.88 122 VAL A N 1
ATOM 900 C CA . VAL A 1 122 ? 8.563 -10.230 -6.620 1.00 97.88 122 VAL A CA 1
ATOM 901 C C . VAL A 1 122 ? 9.981 -9.869 -6.166 1.00 97.88 122 VAL A C 1
ATOM 903 O O . VAL A 1 122 ? 10.264 -9.822 -4.968 1.00 97.88 122 VAL A O 1
ATOM 906 N N . TYR A 1 123 ? 10.883 -9.621 -7.117 1.00 97.56 123 TYR A N 1
ATOM 907 C CA . TYR A 1 123 ? 12.286 -9.267 -6.856 1.00 97.56 123 TYR A CA 1
ATOM 908 C C . TYR A 1 123 ? 12.560 -7.782 -7.120 1.00 97.56 123 TYR A C 1
ATOM 910 O O . TYR A 1 123 ? 11.899 -7.219 -7.992 1.00 97.56 123 TYR A O 1
ATOM 918 N N . PRO A 1 124 ? 13.529 -7.158 -6.413 1.00 95.50 124 PRO A N 1
ATOM 919 C CA . PRO A 1 124 ? 13.898 -5.758 -6.622 1.00 95.50 124 PRO A CA 1
ATOM 920 C C . PRO A 1 124 ? 14.186 -5.422 -8.086 1.00 95.50 124 PRO A C 1
ATOM 922 O O . PRO A 1 124 ? 14.685 -6.261 -8.838 1.00 95.50 124 PRO A O 1
ATOM 925 N N . ALA A 1 125 ? 13.896 -4.179 -8.468 1.00 97.44 125 ALA A N 1
ATOM 926 C CA . ALA A 1 125 ? 14.188 -3.681 -9.803 1.00 97.44 125 ALA A CA 1
ATOM 927 C C . ALA A 1 125 ? 15.695 -3.685 -10.097 1.00 97.44 125 ALA A C 1
ATOM 929 O O . ALA A 1 125 ? 16.519 -3.382 -9.235 1.00 97.44 125 ALA A O 1
ATOM 930 N N . GLU A 1 126 ? 16.038 -3.994 -11.344 1.00 97.06 126 GLU A N 1
ATOM 931 C CA . GLU A 1 126 ? 17.366 -3.738 -11.895 1.00 97.06 126 GLU A CA 1
ATOM 932 C C . GLU A 1 126 ? 17.425 -2.312 -12.465 1.00 97.06 126 GLU A C 1
ATOM 934 O O . GLU A 1 126 ? 16.411 -1.787 -12.934 1.00 97.06 126 GLU A O 1
ATOM 939 N N . ALA A 1 127 ? 18.621 -1.719 -12.529 1.00 97.00 127 ALA A N 1
ATOM 940 C CA . ALA A 1 127 ? 18.820 -0.360 -13.052 1.00 97.00 127 ALA A CA 1
ATOM 941 C C . ALA A 1 127 ? 18.368 -0.180 -14.516 1.00 97.00 127 ALA A C 1
ATOM 943 O O . ALA A 1 127 ? 18.037 0.919 -14.956 1.00 97.00 127 ALA A O 1
ATOM 944 N N . ALA A 1 128 ? 18.308 -1.273 -15.286 1.00 97.56 128 ALA A N 1
ATOM 945 C CA . ALA A 1 128 ? 17.755 -1.265 -16.640 1.00 97.56 128 ALA A CA 1
ATOM 946 C C . ALA A 1 128 ? 16.242 -0.955 -16.681 1.00 97.56 128 ALA A C 1
ATOM 948 O O . ALA A 1 128 ? 15.731 -0.545 -17.723 1.00 97.56 128 ALA A O 1
ATOM 949 N N . LEU A 1 129 ? 15.528 -1.156 -15.568 1.00 98.38 129 LEU A N 1
ATOM 950 C CA . LEU A 1 129 ? 14.138 -0.746 -15.383 1.00 98.38 129 LEU A CA 1
ATOM 951 C C . LEU A 1 129 ? 14.058 0.618 -14.689 1.00 98.38 129 LEU A C 1
ATOM 953 O O . LEU A 1 129 ? 13.502 1.560 -15.255 1.00 98.38 129 LEU A O 1
ATOM 957 N N . TRP A 1 130 ? 14.545 0.693 -13.447 1.00 98.12 130 TRP A N 1
ATOM 958 C CA . TRP A 1 130 ? 14.460 1.874 -12.585 1.00 98.12 130 TRP A CA 1
ATOM 959 C C . TRP A 1 130 ? 15.342 1.703 -11.340 1.00 98.12 130 TRP A C 1
ATOM 961 O O . TRP A 1 130 ? 15.305 0.642 -10.715 1.00 98.12 130 TRP A O 1
ATOM 971 N N . GLY A 1 131 ? 16.054 2.768 -10.954 1.00 94.62 131 GLY A N 1
ATOM 972 C CA . GLY A 1 131 ? 17.069 2.746 -9.887 1.00 94.62 131 GLY A CA 1
ATOM 973 C C . GLY A 1 131 ? 18.453 2.398 -10.413 1.00 94.62 131 GLY A C 1
ATOM 974 O O . GLY A 1 131 ? 19.315 2.060 -9.576 1.00 94.62 131 GLY A O 1
#

Foldseek 3Di:
DAEAECPDDAVGQVVQLVDDDPHFYEYENQDQFQVSLPPCLSRGQAYEQEQVRLVHLVRSVVNLVSCVVVRHAYEHAYDLDAQLRVQSSVVCVVSHPHYHSCSNVPDPDHDPQHWDDDPNDTDHGDVVRPD

pLDDT: mean 97.67, std 2.16, range [79.44, 98.88]

Secondary structure (DSSP, 8-state):
--EEE--S-TTS-GGGGTS--SSEEEESTT--SGGGGTT-TTT-SEEEE-HHHHTSHHHHHHHHHHHHHTTPEEEE---S--HHHHHHHGGGGGG-SEE---GGGGSSS--SSPPPEETTEE-PPPTTT--

=== Feature glossary ===
Legend for the data blocks above and below:

— What the protein is —

Sequence gives the chain of amino acids in standard one-letter code (A=alanine, C=cysteine, …, Y=tyrosine), read N→C. It is the only feature that is directly encoded by the gene; all structural features are derived from the folded form of this sequence.

The annotation block draws on four external resources. InterPro: which protein families and domains the sequence belongs to. GO: standardized terms for what the protein does, what process it participates in, and where in the cell it acts. CATH: which structural fold it has in the CATH hierarchy. Organism: the species of origin.

— Where its atoms are —

Atomic coordinates in PDBx/mmCIF format — the same representation the Protein Data Bank distributes. Each line of the _atom_site loop places one backbone atom in Cartesian space (units: ångströms, origin: arbitrary).

Six rendered views show the 3D structure from the faces of a cube — i.e. along ±x, ±y, ±z. Rendering representation is drawn randomly per protein from cartoon (secondary-structure ribbons), sticks (backbone bonds), or molecular surface; coloring is either N→C rainbow (blue at the N-terminus through red at the C-terminus) or one color per chain.

— Local backbone conformation —

DSSP 8-state secondary structure assigns each residue one of H (α-helix), G (3₁₀-helix), I (π-helix), E (extended β-strand), B (isolated β-bridge), T (hydrogen-bonded turn), S (bend), or '-' (coil). The assignment is computed from backbone hydrogen-bond geometry via the Kabsch–Sander algorithm.

P-SEA three-state annotation labels each residue as helix, strand, or coil based purely on the geometry of the Cα trace. It serves as a fallback when the full back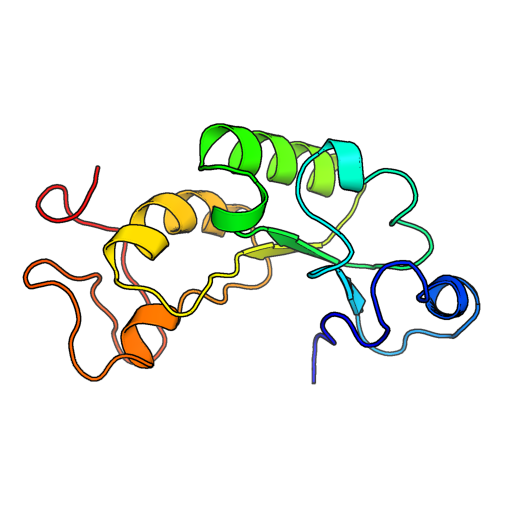bone (and thus DSSP) is unavailable.

φ (phi) and ψ (psi) are the two rotatable backbone dihedrals per residue: φ is the C(i-1)–N–Cα–C torsion, ψ is the N–Cα–C–N(i+1) torsion, both in degrees on (−180°, 180°]. α-helical residues cluster near (−60°, −45°); β-strand residues near (−120°, +130°). A Ramachandran plot is simply a scatter of (φ, ψ) for every residue.

— Glob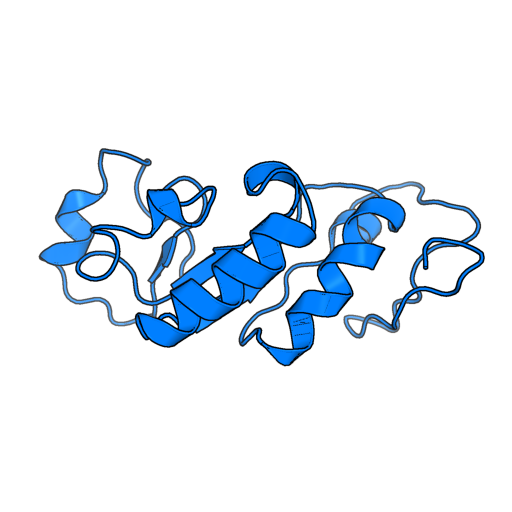al shape and packing —

Radius of gyration (Rg) is the root-mean-square distance of Cα atoms from their centroid — a single number for overall size and compactness. A globular domain of N residues has Rg ≈ 2.2·N^0.38 Å; an extended or disordered chain has a much larger Rg. The Cα contact count is the number of residue pairs whose Cα atoms are within 8 Å and are more than four positions apart in sequence — a standard proxy for tertiary packing density. The bounding box is the smallest axis-aligned box enclosing all Cα atoms.

Accessible surface area quantifies burial. A residue with SASA near zero is packed into the hydrophobic core; one with SASA >100 Å² sits on the surface. Computed here via the Shrake–Rupley numerical algorithm with a 1.4 Å probe.

The contact map is a binary N×N matrix image: pixel (i, j) is dark where Cα_i and Cα_j are within 8 Å and |i−j|>4. Because the |i−j|>4 filter removes local helical contacts, off-diagonal stripes parallel to the main diagonal indicate parallel β-sheets; stripes perpendicular to it indicate antiparallel β-sheets. The Ramachandran plot scatters every residue's (φ, ψ) pair against the sterically allowed regions. The PAE heatmap renders the predicted-aligned-error matrix.

— Structural neighborhood —

A 3Di character summarizes, for each residue, the relative orientation of the Cα frame of its nearest spatial neighbor. Because it encodes fold topology rather than chemistry, 3Di alignments detect remote structural similarity that sequence alignment misses.

Structural nearest neighbors (via Foldseek easy-search vs the PDB). Reported per hit: target PDB id, E-value, and alignment TM-score. A TM-score above ~0.5 is the conventional threshold for 'same fold'.

— Confidence and disorder —

For AlphaFold models, the B-factor field carries pLDDT — the model's own estimate of local accuracy on a 0–100 scale. Regions with pLDDT<50 should be treated as essentially unmodeled; they often correspond to intrinsically disordered segments.

B-factor (Debye–Waller factor) reflects atomic displacement in the crystal lattice. It is an experimental observable (units Å²), not a prediction; low values mean the atom is pinned down, high values mean it moves or is heterogeneous across the crystal.

Predicted Aligned Error (PAE) is an AlphaFold confidence matrix: entry (i, j) is the expected error in the position of residue j, in ångströms, when the prediction is superimposed on the true structure at residue i. Low PAE within a block of residues means that block is internally rigid and well-predicted; high PAE between two blocks means their relative placement is uncertain even if each block individually is confident.